Protein AF-A0AAW9IEV9-F1 (afdb_monomer_lite)

Foldseek 3Di:
DVPDDPVVLLLLQLLQVLLVVLLVVDDLQVSCVVSPHPDSVVNQVSNCVQAVDGSNVSNDPPRGGDHRDDDDDDDDPDPDDDDDDDDDDDDDDDDDDDDDDDDPDPVVCVVVVVVVVVVVVVVD

Sequence (124 aa):
IAGRPLAEYIRNRRLTKAAIDLQSGDKVIDVAMRYGYESPTAFNRAFQKLHNVTPSSAQKEGTFLKSYSPISFKITIKGVEEMNYSIVKKDEFRVVGVKVLIKKNIKENFEYVPKFWAETEKRG

Secondary structure (DSSP, 8-state):
-TTS-HHHHHHHHHHHHHHHHHHTT--HHHHHHHTT-SSHHHHHHHHHHHHSS-HHHHTSTT------PPP--------------------------------S-HHHHHHHHHHHHHHHHTT-

Radius of gyration: 32.54 Å; chains: 1; bounding box: 62×26×82 Å

Structure (mmCIF, N/CA/C/O backbone):
data_AF-A0AAW9IEV9-F1
#
_entry.id   AF-A0AAW9IEV9-F1
#
loop_
_atom_site.group_PDB
_atom_site.id
_atom_site.type_symbol
_atom_site.label_atom_id
_atom_site.label_alt_id
_atom_site.label_comp_id
_atom_site.label_asym_id
_atom_site.label_entity_id
_atom_site.label_seq_id
_atom_site.pdbx_PDB_ins_code
_atom_site.Cartn_x
_atom_site.Cartn_y
_atom_site.Cartn_z
_atom_site.occupancy
_atom_site.B_iso_or_equiv
_atom_site.auth_seq_id
_atom_site.auth_comp_id
_atom_site.auth_asym_id
_atom_site.auth_atom_id
_atom_site.pdbx_PDB_model_num
ATOM 1 N N . ILE A 1 1 ? 6.843 7.695 -1.455 1.00 59.41 1 ILE A N 1
ATOM 2 C CA . ILE A 1 1 ? 5.942 7.274 -2.552 1.00 59.41 1 ILE A CA 1
ATOM 3 C C . ILE A 1 1 ? 4.871 8.341 -2.695 1.00 59.41 1 ILE A C 1
ATOM 5 O O . ILE A 1 1 ? 4.127 8.533 -1.742 1.00 59.41 1 ILE A O 1
ATOM 9 N N . ALA A 1 2 ? 4.869 9.096 -3.800 1.00 66.38 2 ALA A N 1
ATOM 10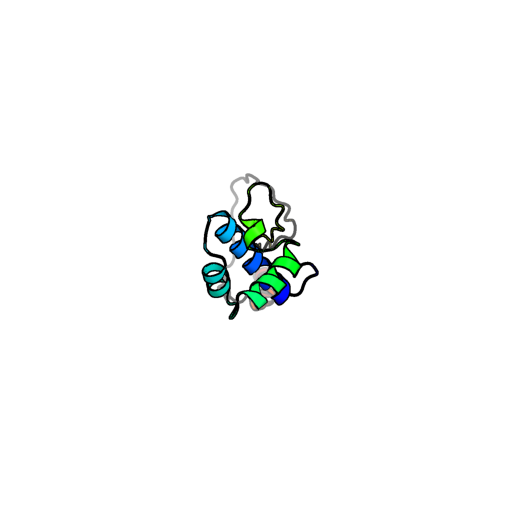 C CA . ALA A 1 2 ? 3.900 10.176 -4.049 1.00 66.38 2 ALA A CA 1
ATOM 11 C C . ALA A 1 2 ? 3.691 11.126 -2.841 1.00 66.38 2 ALA A C 1
ATOM 13 O O . ALA A 1 2 ? 2.571 11.344 -2.392 1.00 66.38 2 ALA A O 1
ATOM 14 N N . GLY A 1 3 ? 4.785 11.622 -2.247 1.00 80.31 3 GLY A N 1
ATOM 15 C CA . GLY A 1 3 ? 4.727 12.562 -1.117 1.00 80.31 3 GLY A CA 1
ATOM 16 C C . GLY A 1 3 ? 4.526 11.960 0.282 1.00 80.31 3 GLY A C 1
ATOM 17 O O . GLY A 1 3 ? 4.506 12.717 1.244 1.00 80.31 3 GLY A O 1
ATOM 18 N N . ARG A 1 4 ? 4.423 10.629 0.446 1.00 84.25 4 ARG A N 1
ATOM 19 C CA . ARG A 1 4 ? 4.364 9.979 1.777 1.00 84.25 4 ARG A CA 1
ATOM 20 C C . ARG A 1 4 ? 5.411 8.882 1.984 1.00 84.25 4 ARG A C 1
ATOM 22 O O . ARG A 1 4 ? 5.774 8.198 1.016 1.00 84.25 4 ARG A O 1
ATOM 29 N N . PRO A 1 5 ? 5.884 8.653 3.222 1.00 93.00 5 PRO A N 1
ATOM 30 C CA . PRO A 1 5 ? 6.732 7.509 3.545 1.00 93.00 5 PRO A CA 1
ATOM 31 C C . PRO A 1 5 ? 6.038 6.171 3.248 1.00 93.00 5 PRO A C 1
ATOM 33 O O . PRO A 1 5 ? 4.843 6.008 3.498 1.00 93.00 5 PRO A O 1
ATOM 36 N N . LEU A 1 6 ? 6.794 5.180 2.764 1.00 90.75 6 LEU A N 1
ATOM 37 C CA . LEU A 1 6 ? 6.267 3.837 2.474 1.00 90.75 6 LEU A CA 1
ATOM 38 C C . LEU A 1 6 ? 5.631 3.191 3.716 1.00 90.75 6 LEU A C 1
ATOM 40 O O . LEU A 1 6 ? 4.549 2.617 3.627 1.00 90.75 6 LEU A O 1
ATOM 44 N N . ALA A 1 7 ? 6.266 3.328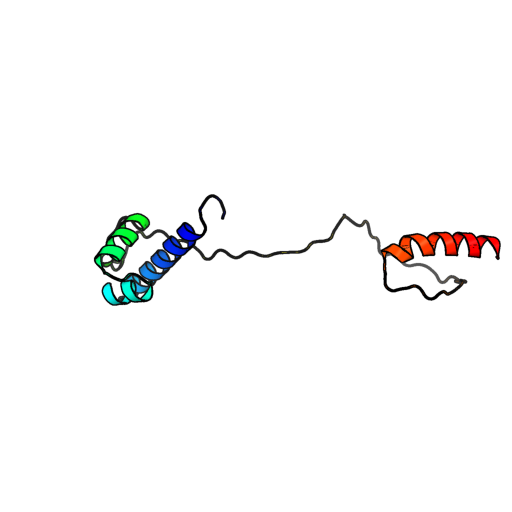 4.880 1.00 93.38 7 ALA A N 1
ATOM 45 C CA . ALA A 1 7 ? 5.744 2.784 6.132 1.00 93.38 7 ALA A CA 1
ATOM 46 C C . ALA A 1 7 ? 4.370 3.376 6.497 1.00 93.38 7 ALA A C 1
ATOM 48 O O . ALA A 1 7 ? 3.479 2.658 6.953 1.00 93.38 7 ALA A O 1
ATOM 49 N N . GLU A 1 8 ? 4.171 4.674 6.246 1.00 93.81 8 GLU A N 1
ATOM 50 C CA . GLU A 1 8 ? 2.880 5.326 6.460 1.00 93.81 8 GLU A CA 1
ATOM 51 C C . GLU A 1 8 ? 1.816 4.761 5.514 1.00 93.81 8 GLU A C 1
ATOM 53 O O . GLU A 1 8 ? 0.720 4.421 5.960 1.00 93.81 8 GLU A O 1
ATOM 58 N N . TYR A 1 9 ? 2.155 4.592 4.231 1.00 94.00 9 TYR A N 1
ATOM 59 C CA . TYR A 1 9 ? 1.260 3.978 3.253 1.00 94.00 9 TYR A CA 1
ATOM 60 C C . TYR A 1 9 ? 0.841 2.563 3.671 1.00 94.00 9 TYR A C 1
ATOM 62 O O . TYR A 1 9 ? -0.350 2.259 3.687 1.00 94.00 9 TYR A O 1
ATOM 70 N N . ILE A 1 10 ? 1.797 1.713 4.064 1.00 94.38 10 ILE A N 1
ATOM 71 C CA . ILE A 1 10 ? 1.516 0.336 4.494 1.00 94.38 10 ILE A CA 1
ATOM 72 C C . ILE A 1 10 ? 0.568 0.333 5.697 1.00 94.38 10 ILE A C 1
ATOM 74 O O . ILE A 1 10 ? -0.423 -0.401 5.694 1.00 94.38 10 ILE A O 1
ATOM 78 N N . ARG A 1 11 ? 0.831 1.170 6.708 1.00 95.38 11 ARG A N 1
ATOM 79 C CA . ARG A 1 11 ? -0.025 1.273 7.897 1.00 95.38 11 ARG A CA 1
ATOM 80 C C . ARG A 1 11 ? -1.438 1.725 7.533 1.00 95.38 11 ARG A C 1
ATOM 82 O O . ARG A 1 11 ? -2.405 1.083 7.937 1.00 95.38 11 ARG A O 1
ATOM 89 N N . ASN A 1 12 ? -1.565 2.788 6.741 1.00 95.88 12 ASN A N 1
ATOM 90 C CA . ASN A 1 12 ? -2.871 3.311 6.339 1.00 95.88 12 ASN A CA 1
ATOM 91 C C . ASN A 1 12 ? -3.641 2.296 5.481 1.00 95.88 12 ASN A C 1
ATOM 93 O O . ASN A 1 12 ? -4.858 2.160 5.605 1.00 95.88 12 ASN A O 1
ATOM 97 N N . ARG A 1 13 ? -2.926 1.522 4.657 1.00 95.88 13 ARG A N 1
ATOM 98 C CA . ARG A 1 13 ? -3.516 0.451 3.861 1.00 95.88 13 ARG A CA 1
ATOM 99 C C . ARG A 1 13 ? -4.036 -0.701 4.715 1.00 95.88 13 ARG A C 1
ATOM 101 O O . ARG A 1 13 ? -5.121 -1.203 4.437 1.00 95.88 13 ARG A O 1
ATOM 108 N N . ARG A 1 14 ? -3.287 -1.120 5.740 1.00 97.25 14 ARG A N 1
ATOM 109 C CA . ARG A 1 14 ? -3.745 -2.143 6.696 1.00 97.25 14 ARG A CA 1
ATOM 110 C C . ARG A 1 14 ? -5.024 -1.698 7.399 1.00 97.25 14 ARG A C 1
ATOM 112 O O . ARG A 1 14 ? -5.985 -2.451 7.416 1.00 97.25 14 ARG A O 1
ATOM 119 N N . LEU A 1 15 ? -5.067 -0.456 7.877 1.00 97.88 15 LEU A N 1
ATOM 120 C CA . LEU A 1 15 ? -6.257 0.109 8.521 1.00 97.88 15 LEU A CA 1
ATOM 121 C C . LEU A 1 15 ? -7.452 0.241 7.559 1.00 97.88 15 LEU A C 1
ATOM 123 O O . LEU A 1 15 ? -8.576 -0.035 7.957 1.00 97.88 15 LEU A O 1
ATOM 127 N N . THR A 1 16 ? -7.211 0.547 6.277 1.00 97.56 16 THR A N 1
ATOM 128 C CA . THR A 1 16 ? -8.267 0.526 5.245 1.00 97.56 16 THR A CA 1
ATOM 129 C C . THR A 1 16 ? -8.866 -0.872 5.083 1.00 97.56 16 THR A C 1
ATOM 131 O O . THR A 1 16 ? -10.077 -1.010 4.981 1.00 97.56 16 THR A O 1
ATOM 134 N N . LYS A 1 17 ? -8.037 -1.923 5.067 1.00 97.81 17 LYS A N 1
ATOM 135 C CA . LYS A 1 17 ? -8.543 -3.300 4.999 1.00 97.81 17 LYS A CA 1
ATOM 136 C C . LYS A 1 17 ? -9.277 -3.702 6.283 1.00 97.81 17 LYS A C 1
ATOM 138 O O . LYS A 1 17 ? -10.352 -4.276 6.207 1.00 97.81 17 LYS A O 1
ATOM 143 N N . ALA A 1 18 ? -8.750 -3.312 7.444 1.00 97.94 18 ALA A N 1
ATOM 144 C CA . ALA A 1 18 ? -9.411 -3.522 8.729 1.00 97.94 18 ALA A CA 1
ATOM 145 C C . ALA A 1 18 ? -10.811 -2.895 8.777 1.00 97.94 18 ALA A C 1
ATOM 147 O O . ALA A 1 18 ? -11.738 -3.505 9.291 1.00 97.94 18 ALA A O 1
ATOM 148 N N . ALA A 1 19 ? -10.979 -1.698 8.211 1.00 97.62 19 ALA A N 1
ATOM 149 C CA . ALA A 1 19 ? -12.275 -1.042 8.092 1.00 97.62 19 ALA A CA 1
ATOM 150 C C . ALA A 1 19 ? -13.290 -1.863 7.272 1.00 97.62 19 ALA A C 1
ATOM 152 O O . ALA A 1 19 ? -14.450 -1.941 7.662 1.00 97.62 19 ALA A O 1
ATOM 153 N N . ILE A 1 20 ? -12.853 -2.502 6.182 1.00 96.75 20 ILE A N 1
ATOM 154 C CA . ILE A 1 20 ? -13.706 -3.362 5.344 1.00 96.75 20 ILE A CA 1
ATOM 155 C C . ILE A 1 20 ? -14.143 -4.612 6.118 1.00 96.75 20 ILE A C 1
ATOM 157 O O . ILE A 1 20 ? -15.321 -4.966 6.112 1.00 96.75 20 ILE A O 1
ATOM 161 N N . ASP A 1 21 ? -13.214 -5.248 6.832 1.00 97.69 21 ASP A N 1
ATOM 162 C CA . ASP A 1 21 ? -13.522 -6.428 7.646 1.00 97.69 21 ASP A CA 1
ATOM 163 C C . ASP A 1 21 ? -14.496 -6.072 8.785 1.00 97.69 21 ASP A C 1
ATOM 165 O O . ASP A 1 21 ? -15.450 -6.800 9.046 1.00 97.69 21 ASP A O 1
ATOM 169 N N . LEU A 1 22 ? -14.328 -4.900 9.412 1.00 97.31 22 LEU A N 1
ATOM 170 C CA . LEU A 1 22 ? -15.268 -4.389 10.417 1.00 97.31 22 LEU A CA 1
ATOM 171 C C . LEU A 1 22 ? -16.662 -4.145 9.830 1.00 97.31 22 LEU A C 1
ATOM 173 O O . LEU A 1 22 ? -17.650 -4.531 10.448 1.00 97.31 22 LEU A O 1
ATOM 177 N N . GLN A 1 23 ? -16.754 -3.547 8.639 1.00 96.00 23 GLN A N 1
ATOM 178 C CA . GLN A 1 23 ? -18.031 -3.370 7.937 1.00 96.00 23 GLN A CA 1
ATOM 179 C C . GLN A 1 23 ? -18.685 -4.699 7.545 1.00 96.00 23 GLN A C 1
ATOM 181 O O . GLN A 1 23 ? -19.903 -4.760 7.413 1.00 96.00 23 GLN A O 1
ATOM 186 N N . SER A 1 24 ? -17.897 -5.767 7.415 1.00 95.25 24 SER A N 1
ATOM 187 C CA . SER A 1 24 ? -18.394 -7.125 7.170 1.00 95.25 24 SER A CA 1
ATOM 188 C C . SER A 1 24 ? -18.920 -7.812 8.441 1.00 95.25 24 SER A C 1
ATOM 190 O O . SER A 1 24 ? -19.428 -8.927 8.364 1.00 95.25 24 SER A O 1
ATOM 192 N N . GLY A 1 25 ? -18.832 -7.152 9.603 1.00 94.81 25 GLY A N 1
ATOM 193 C CA . GLY A 1 25 ? -19.340 -7.649 10.884 1.00 94.81 25 GLY A CA 1
ATOM 194 C C . GLY A 1 25 ? -18.301 -8.355 11.760 1.00 94.81 25 GLY A C 1
ATOM 195 O O . GLY A 1 25 ? -18.659 -8.867 12.823 1.00 94.81 25 GLY A O 1
ATOM 196 N N . ASP A 1 26 ? -17.023 -8.366 11.371 1.00 96.88 26 ASP A N 1
ATOM 197 C CA . ASP A 1 26 ? -15.976 -9.031 12.151 1.00 96.88 26 ASP A CA 1
ATOM 198 C C . ASP A 1 26 ? -15.771 -8.358 13.519 1.00 96.88 26 ASP A C 1
ATOM 200 O O . ASP A 1 26 ? -15.859 -7.134 13.672 1.00 96.88 26 ASP A O 1
ATOM 204 N N . LYS A 1 27 ? -15.437 -9.157 14.541 1.00 96.44 27 LYS A N 1
ATOM 205 C CA . LYS A 1 27 ? -15.164 -8.643 15.889 1.00 96.44 27 LYS A CA 1
ATOM 206 C C . LYS A 1 27 ? -13.901 -7.783 15.892 1.00 96.44 27 LYS A C 1
ATOM 208 O O . LYS A 1 27 ? -12.855 -8.175 15.378 1.00 96.44 27 LYS A O 1
ATOM 213 N N . VAL A 1 28 ? -13.966 -6.643 16.583 1.00 96.12 28 VAL A N 1
ATOM 214 C CA . VAL A 1 28 ? -12.867 -5.661 16.662 1.00 96.12 28 VAL A CA 1
ATOM 215 C C . VAL A 1 28 ? -11.542 -6.280 17.118 1.00 96.12 28 VAL A C 1
ATOM 217 O O . VAL A 1 28 ? -10.492 -5.922 16.588 1.00 96.12 28 VAL A O 1
ATOM 220 N N . ILE A 1 29 ? -11.578 -7.200 18.086 1.00 96.06 29 ILE A N 1
ATOM 221 C CA . ILE A 1 29 ? -10.370 -7.854 18.605 1.00 96.06 29 ILE A CA 1
ATOM 222 C C . ILE A 1 29 ? -9.710 -8.763 17.562 1.00 96.06 29 ILE A C 1
ATOM 224 O O . ILE A 1 29 ? -8.494 -8.706 17.389 1.00 96.06 29 ILE A O 1
ATOM 228 N N . ASP A 1 30 ? -10.508 -9.515 16.806 1.00 96.19 30 ASP A N 1
ATOM 229 C CA . ASP A 1 30 ? -10.014 -10.435 15.780 1.00 96.19 30 ASP A CA 1
ATOM 230 C C . ASP A 1 30 ? -9.403 -9.652 14.614 1.00 96.19 30 ASP A C 1
ATOM 232 O O . ASP A 1 30 ? -8.315 -9.976 14.132 1.00 96.19 30 ASP A O 1
ATOM 236 N N . VAL A 1 31 ? -10.056 -8.555 14.213 1.00 97.81 31 VAL A N 1
ATOM 237 C CA . VAL A 1 31 ? -9.531 -7.629 13.202 1.00 97.81 31 VAL A CA 1
ATOM 238 C C . VAL A 1 31 ? -8.216 -7.001 13.672 1.00 97.81 31 VAL A C 1
ATOM 240 O O . VAL A 1 31 ? -7.242 -6.988 12.920 1.00 97.81 31 VAL A O 1
ATOM 243 N N . ALA A 1 32 ? -8.137 -6.511 14.913 1.00 97.12 32 ALA A N 1
ATOM 244 C CA . ALA A 1 32 ? -6.911 -5.912 15.446 1.00 97.12 32 ALA A CA 1
ATOM 245 C C . ALA A 1 32 ? -5.715 -6.876 15.338 1.00 97.12 32 ALA A C 1
ATOM 247 O O . ALA A 1 32 ? -4.671 -6.508 14.789 1.00 97.12 32 ALA A O 1
ATOM 248 N N . MET A 1 33 ? -5.905 -8.124 15.772 1.00 96.31 33 MET A N 1
ATOM 249 C CA . MET A 1 33 ? -4.881 -9.167 15.709 1.00 96.31 33 MET A CA 1
ATOM 250 C C . MET A 1 33 ? -4.498 -9.502 14.262 1.00 96.31 33 MET A C 1
ATOM 252 O O . MET A 1 33 ? -3.313 -9.536 13.930 1.00 96.31 33 MET A O 1
ATOM 256 N N . ARG A 1 34 ? -5.485 -9.657 13.365 1.00 97.31 34 ARG A N 1
ATOM 257 C CA . ARG A 1 34 ? -5.271 -9.949 11.933 1.00 97.31 34 ARG A CA 1
ATOM 258 C C . ARG A 1 34 ? -4.392 -8.904 11.243 1.00 97.31 34 ARG A C 1
ATOM 260 O O . ARG A 1 34 ? -3.585 -9.244 10.378 1.00 97.31 34 ARG A O 1
ATOM 267 N N . TYR A 1 35 ? -4.523 -7.636 11.630 1.00 96.81 35 TYR A N 1
ATOM 268 C CA . TYR A 1 35 ? -3.749 -6.530 11.057 1.00 96.81 35 TYR A CA 1
ATOM 269 C C . TYR A 1 35 ? -2.485 -6.164 11.851 1.00 96.81 35 TYR A C 1
ATOM 271 O O . TYR A 1 35 ? -1.841 -5.156 11.539 1.00 96.81 35 TYR A O 1
ATOM 279 N N . GLY A 1 36 ? -2.080 -7.018 12.799 1.00 95.56 36 GLY A N 1
ATOM 280 C CA . GLY A 1 36 ? -0.789 -6.951 13.484 1.00 95.56 36 GLY A CA 1
ATOM 281 C C . GLY A 1 36 ? -0.745 -5.981 14.662 1.00 95.56 36 GLY A C 1
ATOM 282 O O . GLY A 1 36 ? 0.307 -5.404 14.926 1.00 95.56 36 GLY A O 1
ATOM 283 N N . TYR A 1 37 ? -1.874 -5.761 15.338 1.00 96.62 37 TYR A N 1
ATOM 284 C CA . TYR A 1 37 ? -1.931 -4.984 16.573 1.00 96.62 37 TYR A CA 1
ATOM 285 C C . TYR A 1 37 ? -2.049 -5.918 17.777 1.00 96.62 37 TYR A C 1
ATOM 287 O O . TYR A 1 37 ? -3.003 -6.678 17.878 1.00 96.62 37 TYR A O 1
ATOM 295 N N . GLU A 1 38 ? -1.111 -5.802 18.716 1.00 90.62 38 GLU A N 1
ATOM 296 C CA . GLU A 1 38 ? -1.039 -6.644 19.922 1.00 90.62 38 GLU A CA 1
ATOM 297 C C . GLU A 1 38 ? -2.127 -6.330 20.959 1.00 90.62 38 GLU A C 1
ATOM 299 O O . GLU A 1 38 ? -2.381 -7.123 21.860 1.00 90.62 38 GLU A O 1
ATOM 304 N N . SER A 1 39 ? -2.775 -5.163 20.860 1.00 93.25 39 SER A N 1
ATOM 305 C CA . SER A 1 39 ? -3.878 -4.799 21.749 1.00 93.25 39 SER A CA 1
ATOM 306 C C . SER A 1 39 ? -4.989 -4.031 21.028 1.00 93.25 39 SER A C 1
ATOM 308 O O . SER A 1 39 ? -4.706 -3.187 20.163 1.00 93.25 39 SER A O 1
ATOM 310 N N . PRO A 1 40 ? -6.260 -4.220 21.440 1.00 92.25 40 PRO A N 1
ATOM 311 C CA . PRO A 1 40 ? -7.379 -3.423 20.943 1.00 92.25 40 PRO A CA 1
ATOM 312 C C . PRO A 1 40 ? -7.193 -1.919 21.161 1.00 92.25 40 PRO A C 1
ATOM 314 O O . PRO A 1 40 ? -7.624 -1.115 20.339 1.00 92.25 40 PRO A O 1
ATOM 317 N N . THR A 1 41 ? -6.514 -1.518 22.237 1.00 95.50 41 THR A N 1
ATOM 318 C CA . THR A 1 41 ? -6.232 -0.111 22.548 1.00 95.50 41 THR A CA 1
ATOM 319 C C . THR A 1 41 ? -5.278 0.517 21.532 1.00 95.50 41 THR A C 1
ATOM 321 O O . THR A 1 41 ? -5.541 1.616 21.038 1.00 95.50 41 THR A O 1
ATOM 324 N N . ALA A 1 42 ? -4.191 -0.178 21.175 1.00 96.62 42 ALA A N 1
ATOM 325 C CA . ALA A 1 42 ? -3.255 0.286 20.151 1.00 96.62 42 ALA A CA 1
ATOM 326 C C . ALA A 1 42 ? -3.931 0.379 18.776 1.00 96.62 42 ALA A C 1
ATOM 328 O O . ALA A 1 42 ? -3.770 1.383 18.073 1.00 96.62 42 ALA A O 1
ATOM 329 N N . PHE A 1 43 ? -4.737 -0.629 18.429 1.00 97.94 43 PHE A N 1
ATOM 330 C CA . PHE A 1 43 ? -5.535 -0.622 17.209 1.00 97.94 43 PHE A CA 1
ATOM 331 C C . PHE A 1 43 ? -6.513 0.553 17.185 1.00 97.94 43 PHE A C 1
ATOM 333 O O . PHE A 1 43 ? -6.514 1.318 16.227 1.00 97.94 43 PHE A O 1
ATOM 340 N N . ASN A 1 44 ? -7.276 0.764 18.260 1.00 97.88 44 ASN A N 1
ATOM 341 C CA . ASN A 1 44 ? -8.258 1.842 18.359 1.00 97.88 44 ASN A CA 1
ATOM 342 C C . ASN A 1 44 ? -7.608 3.223 18.163 1.00 97.88 44 ASN A C 1
ATOM 344 O O . ASN A 1 44 ? -8.086 4.022 17.360 1.00 97.88 44 ASN A O 1
ATOM 348 N N . ARG A 1 45 ? -6.459 3.485 18.807 1.00 97.81 45 ARG A N 1
ATOM 349 C CA . ARG A 1 45 ? -5.713 4.745 18.624 1.00 97.81 45 ARG A CA 1
ATOM 350 C C . ARG A 1 45 ? -5.266 4.947 17.175 1.00 97.81 45 ARG A C 1
ATOM 352 O O . ARG A 1 45 ? -5.397 6.046 16.638 1.00 97.81 45 ARG A O 1
ATOM 359 N N . ALA A 1 46 ? -4.737 3.906 16.535 1.00 97.56 46 ALA A N 1
ATOM 360 C CA . ALA A 1 46 ? -4.293 3.982 15.146 1.00 97.56 46 ALA A CA 1
ATOM 361 C C . ALA A 1 46 ? -5.469 4.146 14.168 1.00 97.56 46 ALA A C 1
ATOM 363 O O . ALA A 1 46 ? -5.388 4.949 13.237 1.00 97.56 46 ALA A O 1
ATOM 364 N N . PHE A 1 47 ? -6.563 3.424 14.408 1.00 98.19 47 PHE A N 1
ATOM 365 C CA . PHE A 1 47 ? -7.773 3.449 13.598 1.00 98.19 47 PHE A CA 1
ATOM 366 C C . PHE A 1 47 ? -8.455 4.816 13.667 1.00 98.19 47 PHE A C 1
ATOM 368 O O . PHE A 1 47 ? -8.712 5.410 12.622 1.00 98.19 47 PHE A O 1
ATOM 375 N N . GLN A 1 48 ? -8.639 5.374 14.869 1.00 97.62 48 GLN A N 1
ATOM 376 C CA . GLN A 1 48 ? -9.171 6.727 15.050 1.00 97.62 48 GLN A CA 1
ATOM 377 C C . GLN A 1 48 ? -8.283 7.782 14.393 1.00 97.62 48 GLN A C 1
ATOM 379 O O . GLN A 1 48 ? -8.793 8.671 13.720 1.00 97.62 48 GLN A O 1
ATOM 384 N N . LYS A 1 49 ? -6.952 7.666 14.508 1.00 97.25 49 LYS A N 1
ATOM 385 C CA . LYS A 1 49 ? -6.026 8.597 13.845 1.00 97.25 49 LYS A CA 1
ATOM 386 C C . LYS A 1 49 ? -6.213 8.622 12.324 1.00 97.25 49 LYS A C 1
ATOM 388 O O . LYS A 1 49 ? -6.003 9.660 11.698 1.00 97.25 49 LYS A O 1
ATOM 393 N N . LEU A 1 50 ? -6.577 7.490 11.718 1.00 97.06 50 LEU A N 1
ATOM 394 C CA . LEU A 1 50 ? -6.815 7.419 10.281 1.00 97.06 50 LEU A CA 1
ATOM 395 C C . LEU A 1 50 ? -8.245 7.809 9.909 1.00 97.06 50 LEU A C 1
ATOM 397 O O . LEU A 1 50 ? -8.429 8.704 9.090 1.00 97.06 50 LEU A O 1
ATOM 401 N N . HIS A 1 51 ? -9.240 7.138 10.479 1.00 97.38 51 HIS A N 1
ATOM 402 C CA . HIS A 1 51 ? -10.639 7.214 10.061 1.00 97.38 51 HIS A CA 1
ATOM 403 C C . HIS A 1 51 ? -11.454 8.265 10.818 1.00 97.38 51 HIS A C 1
ATOM 405 O O . HIS A 1 51 ? -12.580 8.535 10.424 1.00 97.38 51 HIS A O 1
ATOM 411 N N . ASN A 1 52 ? -10.898 8.880 11.866 1.00 97.50 52 ASN A N 1
ATOM 412 C CA . ASN A 1 52 ? -11.575 9.829 12.760 1.00 97.50 52 ASN A CA 1
ATOM 413 C C . ASN A 1 52 ? -12.795 9.244 13.505 1.00 97.50 52 ASN A C 1
ATOM 415 O O . ASN A 1 52 ? -13.585 9.989 14.075 1.00 97.50 52 ASN A O 1
ATOM 419 N N . VAL A 1 53 ? -12.943 7.918 13.525 1.00 97.50 53 VAL A N 1
ATOM 420 C CA . VAL A 1 53 ? -14.018 7.188 14.213 1.00 97.50 53 VAL A CA 1
ATOM 421 C C . VAL A 1 53 ? -13.447 5.962 14.917 1.00 97.50 53 VAL A C 1
ATOM 423 O O . VAL A 1 53 ? -12.337 5.523 14.611 1.00 97.50 53 VAL A O 1
ATOM 426 N N . THR A 1 54 ? -14.190 5.398 15.867 1.00 97.69 54 THR A N 1
ATOM 427 C CA . THR A 1 54 ? -13.795 4.151 16.535 1.00 97.69 54 THR A CA 1
ATOM 428 C C . THR A 1 54 ? -14.039 2.937 15.625 1.00 97.69 54 THR A C 1
ATOM 430 O O . THR A 1 54 ? -14.902 2.999 14.744 1.00 97.69 54 THR A O 1
ATOM 433 N N . PRO A 1 55 ? -13.344 1.806 15.852 1.00 97.50 55 PRO A N 1
ATOM 434 C CA . PRO A 1 55 ? -13.620 0.556 15.144 1.00 97.50 55 PRO A CA 1
ATOM 435 C C . PRO A 1 55 ? -15.083 0.105 15.234 1.00 97.50 55 PRO A C 1
ATOM 437 O O . PRO A 1 55 ? -15.660 -0.288 14.230 1.00 97.50 55 PRO A O 1
ATOM 440 N N . SER A 1 56 ? -15.708 0.214 16.411 1.00 96.19 56 SER A N 1
ATOM 441 C CA . SER A 1 56 ? -17.120 -0.147 16.596 1.00 96.19 56 SER A CA 1
ATOM 442 C C . SER A 1 56 ? -18.060 0.778 15.820 1.00 96.19 56 SER A C 1
ATOM 444 O O . SER A 1 56 ? -19.055 0.323 15.269 1.00 96.19 56 SER A O 1
ATOM 446 N N . SER A 1 57 ? -17.749 2.078 15.737 1.00 96.50 57 SER A N 1
ATOM 447 C CA . SER A 1 57 ? -18.527 3.003 14.908 1.00 96.50 57 SER A CA 1
ATOM 448 C C . SER A 1 57 ? -18.390 2.683 13.422 1.00 96.50 57 SER A C 1
ATOM 450 O O . SER A 1 57 ? -19.375 2.795 12.709 1.00 96.50 57 SER A O 1
ATOM 452 N N . ALA A 1 58 ? -17.219 2.228 12.962 1.00 96.75 58 ALA A N 1
ATOM 453 C CA . ALA A 1 58 ? -16.997 1.852 11.563 1.00 96.75 58 ALA A CA 1
ATOM 454 C C . ALA A 1 58 ? -17.903 0.711 11.068 1.00 96.75 58 ALA A C 1
ATOM 456 O O . ALA A 1 58 ? -18.120 0.606 9.866 1.00 96.75 58 ALA A O 1
ATOM 457 N N . GLN A 1 59 ? -18.450 -0.105 11.976 1.00 96.19 59 GLN A N 1
ATOM 458 C CA . GLN A 1 59 ? -19.407 -1.168 11.649 1.00 96.19 59 GLN A CA 1
ATOM 459 C C . GLN A 1 59 ? -20.807 -0.629 11.316 1.00 96.19 59 GLN A C 1
ATOM 461 O O . GLN A 1 59 ? -21.620 -1.346 10.742 1.00 96.19 59 GLN A O 1
ATOM 466 N N . LYS A 1 60 ? -21.117 0.619 11.691 1.00 95.62 60 LYS A N 1
ATOM 467 C CA . LYS A 1 60 ? -22.424 1.225 11.428 1.00 95.62 60 LYS A CA 1
ATOM 468 C C . LYS A 1 60 ? -22.525 1.661 9.973 1.00 95.62 60 LYS A C 1
ATOM 470 O O . LYS A 1 60 ? -21.608 2.294 9.437 1.00 95.62 60 LYS A O 1
ATOM 475 N N . GLU A 1 61 ? -23.677 1.389 9.374 1.00 91.94 61 GLU A N 1
ATOM 476 C CA . GLU A 1 61 ? -24.018 1.871 8.041 1.00 91.94 61 GLU A CA 1
ATOM 477 C C . GLU A 1 61 ? -23.935 3.407 7.972 1.00 91.94 61 GLU A C 1
ATOM 479 O O . GLU A 1 61 ? -24.216 4.107 8.946 1.00 91.94 61 GLU A O 1
ATOM 484 N N . GLY A 1 62 ? -23.479 3.937 6.834 1.00 92.06 62 GLY A N 1
ATOM 485 C CA . GLY A 1 62 ? -23.312 5.380 6.630 1.00 92.06 62 GLY A CA 1
ATOM 486 C C . GLY A 1 62 ? -22.062 5.999 7.273 1.00 92.06 62 GLY A C 1
ATOM 487 O O . GLY A 1 62 ? -21.865 7.209 7.176 1.00 92.06 62 GLY A O 1
ATOM 488 N N . THR A 1 63 ? -21.185 5.209 7.903 1.00 94.62 63 THR A N 1
ATOM 489 C CA . THR A 1 63 ? -19.944 5.739 8.488 1.00 94.62 63 THR A CA 1
ATOM 490 C C . THR A 1 63 ? -18.921 6.106 7.412 1.00 94.62 63 THR A C 1
ATOM 492 O O . T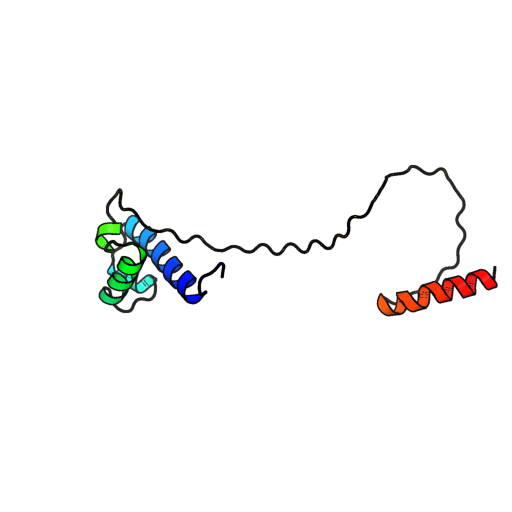HR A 1 63 ? -18.510 5.269 6.608 1.00 94.62 63 THR A O 1
ATOM 495 N N . PHE A 1 64 ? -18.441 7.351 7.435 1.00 94.44 64 PHE A N 1
ATOM 496 C CA . PHE A 1 64 ? -17.387 7.813 6.532 1.00 94.44 64 PHE A CA 1
ATOM 497 C C . PHE A 1 64 ? -16.016 7.265 6.943 1.00 94.44 64 PHE A C 1
ATOM 499 O O . PHE A 1 64 ? -15.520 7.538 8.036 1.00 94.44 64 PHE A O 1
ATOM 506 N N . LEU A 1 65 ? -15.370 6.526 6.039 1.00 96.38 65 LEU A N 1
ATOM 507 C CA . LEU A 1 65 ? -14.064 5.903 6.257 1.00 96.38 65 LEU A CA 1
ATOM 508 C C . LEU A 1 65 ? -13.089 6.332 5.155 1.00 96.38 65 LEU A C 1
ATOM 510 O O . LEU A 1 65 ? -13.438 6.399 3.979 1.00 96.38 65 LEU A O 1
ATOM 514 N N . LYS A 1 66 ? -11.835 6.621 5.525 1.00 95.44 66 LYS A N 1
ATOM 515 C CA . LYS A 1 66 ? -10.785 6.948 4.551 1.00 95.44 66 LYS A CA 1
ATOM 516 C C . LYS A 1 66 ? -10.297 5.684 3.844 1.00 95.44 66 LYS A C 1
ATOM 518 O O . LYS A 1 66 ? -9.958 4.709 4.507 1.00 95.44 66 LYS A O 1
ATOM 523 N N . SER A 1 67 ? -10.189 5.731 2.518 1.00 93.56 67 SER A N 1
ATOM 524 C CA . SER A 1 67 ? -9.687 4.618 1.708 1.00 93.56 67 SER A CA 1
ATOM 525 C C . SER A 1 67 ? -8.302 4.916 1.140 1.00 93.56 67 SER A C 1
ATOM 527 O O . SER A 1 67 ? -8.064 5.981 0.571 1.00 93.56 67 SER A O 1
ATOM 529 N N . TYR A 1 68 ? -7.383 3.962 1.294 1.00 93.12 68 TYR A N 1
ATOM 530 C CA . TYR A 1 68 ? -6.055 3.981 0.686 1.00 93.12 68 TYR A CA 1
ATOM 531 C C . TYR A 1 68 ? -5.930 2.815 -0.292 1.00 93.12 68 TYR A C 1
ATOM 533 O O . TYR A 1 68 ? -5.740 1.671 0.116 1.00 93.12 68 TYR A O 1
ATOM 541 N N . SER A 1 69 ? -6.025 3.095 -1.590 1.00 90.75 69 SER A N 1
ATOM 542 C CA . SER A 1 69 ? -5.996 2.069 -2.638 1.00 90.75 69 SER A CA 1
ATOM 543 C C . SER A 1 69 ? -4.629 1.380 -2.790 1.00 90.75 69 SER A C 1
ATOM 545 O O . SER A 1 69 ? -3.588 1.951 -2.438 1.00 90.75 69 SER A O 1
ATOM 547 N N . PRO A 1 70 ? -4.594 0.138 -3.318 1.00 90.38 70 PRO A N 1
ATOM 548 C CA . PRO A 1 70 ? -3.355 -0.488 -3.769 1.00 90.38 70 PRO A CA 1
ATOM 549 C C . PRO A 1 70 ? -2.621 0.374 -4.779 1.00 90.38 70 PRO A C 1
ATOM 551 O O . PRO A 1 70 ? -3.187 0.788 -5.782 1.00 90.38 70 PRO A O 1
ATOM 554 N N . ILE A 1 71 ? -1.344 0.616 -4.499 1.00 87.25 71 ILE A N 1
ATOM 555 C CA . ILE A 1 71 ? -0.442 1.233 -5.457 1.00 87.25 71 ILE A CA 1
ATOM 556 C C . ILE A 1 71 ? 0.004 0.140 -6.425 1.00 87.25 71 ILE A C 1
ATOM 558 O O . ILE A 1 71 ? 0.594 -0.857 -6.010 1.00 87.25 71 ILE A O 1
ATOM 562 N N . SER A 1 72 ? -0.278 0.341 -7.708 1.00 82.94 72 SER A N 1
ATOM 563 C CA . SER A 1 72 ? 0.215 -0.483 -8.810 1.00 82.94 72 SER A CA 1
ATOM 564 C C . SER A 1 72 ? 1.138 0.354 -9.689 1.00 82.94 72 SER A C 1
ATOM 566 O O . SER A 1 72 ? 0.744 1.432 -10.135 1.00 82.94 72 SER A O 1
ATOM 568 N N . PHE A 1 73 ? 2.338 -0.145 -9.975 1.00 77.56 73 PHE A N 1
ATOM 569 C CA . PHE A 1 73 ? 3.246 0.477 -10.937 1.00 77.56 73 PHE A CA 1
ATOM 570 C C . PHE A 1 73 ? 3.309 -0.375 -12.197 1.00 77.56 73 PHE A C 1
ATOM 572 O O . PHE A 1 73 ? 3.497 -1.588 -12.122 1.00 77.56 73 PHE A O 1
ATOM 579 N N . LYS A 1 74 ? 3.177 0.268 -13.358 1.00 80.69 74 LYS A N 1
ATOM 580 C CA . LYS A 1 74 ? 3.383 -0.365 -14.658 1.00 80.69 74 LYS A CA 1
ATOM 581 C C . LYS A 1 74 ? 4.650 0.211 -15.273 1.00 80.69 74 LYS A C 1
ATOM 583 O O . LYS A 1 74 ? 4.653 1.352 -15.726 1.00 80.69 74 LYS A O 1
ATOM 588 N N . ILE A 1 75 ? 5.725 -0.571 -15.288 1.00 74.38 75 ILE A N 1
ATOM 589 C CA . ILE A 1 75 ? 6.943 -0.203 -16.013 1.00 74.38 75 ILE A C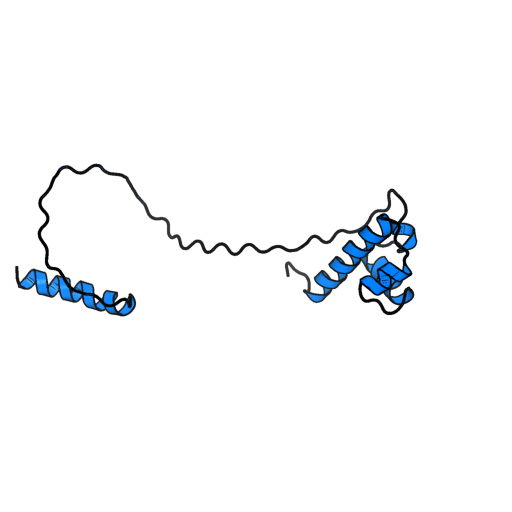A 1
ATOM 590 C C . ILE A 1 75 ? 6.702 -0.551 -17.480 1.00 74.38 75 ILE A C 1
ATOM 592 O O . ILE A 1 75 ? 6.540 -1.717 -17.826 1.00 74.38 75 ILE A O 1
ATOM 596 N N . THR A 1 76 ? 6.631 0.467 -18.334 1.00 72.12 76 THR A N 1
ATOM 597 C CA . THR A 1 76 ? 6.547 0.279 -19.786 1.00 72.12 76 THR A CA 1
ATOM 598 C C . THR A 1 76 ? 7.854 0.772 -20.384 1.00 72.12 76 THR A C 1
ATOM 600 O O . THR A 1 76 ? 8.098 1.975 -20.411 1.00 72.12 76 THR A O 1
ATOM 603 N N . ILE A 1 77 ? 8.709 -0.147 -20.834 1.00 67.31 77 ILE A N 1
ATOM 604 C CA . ILE A 1 77 ? 9.945 0.206 -21.537 1.00 67.31 77 ILE A CA 1
ATOM 605 C C . ILE A 1 77 ? 9.552 0.559 -22.973 1.00 67.31 77 ILE A C 1
ATOM 607 O O . ILE A 1 77 ? 9.379 -0.317 -23.815 1.00 67.31 77 ILE A O 1
ATOM 611 N N . LYS A 1 78 ? 9.343 1.850 -23.235 1.00 61.72 78 LYS A N 1
ATOM 612 C CA . LYS A 1 78 ? 9.177 2.380 -24.589 1.00 61.72 78 LYS A CA 1
ATOM 613 C C . LYS A 1 78 ? 10.543 2.861 -25.071 1.00 61.72 78 LYS A C 1
ATOM 615 O O . LYS A 1 78 ? 10.931 3.985 -24.781 1.00 61.72 78 LYS A O 1
ATOM 620 N N . GLY A 1 79 ? 11.293 2.004 -25.755 1.00 62.66 79 GLY A N 1
ATOM 621 C CA . GLY A 1 79 ? 12.445 2.459 -26.532 1.00 62.66 79 GLY A CA 1
ATOM 622 C C . GLY A 1 79 ? 11.940 3.015 -27.855 1.00 62.66 79 GLY A C 1
ATOM 623 O O . GLY A 1 79 ? 11.770 2.235 -28.780 1.00 62.66 79 GLY A O 1
ATOM 624 N N . VAL A 1 80 ? 11.622 4.308 -27.936 1.00 56.81 80 VAL A N 1
ATOM 625 C CA . VAL A 1 80 ? 11.236 4.942 -29.207 1.00 56.81 80 VAL A CA 1
ATOM 626 C C . VAL A 1 80 ? 11.709 6.393 -29.250 1.00 56.81 80 VAL A C 1
ATOM 628 O O . VAL A 1 80 ? 11.141 7.263 -28.597 1.00 56.81 80 VAL A O 1
ATOM 631 N N . GLU A 1 81 ? 12.745 6.646 -30.045 1.00 63.81 81 GLU A N 1
ATOM 632 C CA . GLU A 1 81 ? 12.743 7.850 -30.874 1.00 63.81 81 GLU A CA 1
ATOM 633 C C . GLU A 1 81 ? 11.733 7.638 -32.010 1.00 63.81 81 GLU A C 1
ATOM 635 O O . GLU A 1 81 ? 11.484 6.507 -32.441 1.00 63.81 81 GLU A O 1
ATOM 640 N N . GLU A 1 82 ? 11.104 8.720 -32.455 1.00 59.41 82 GLU A N 1
ATOM 641 C CA . GLU A 1 82 ? 10.122 8.706 -33.535 1.00 59.41 82 GLU A CA 1
ATOM 642 C C . GLU A 1 82 ? 10.802 8.285 -34.852 1.00 59.41 82 GLU A C 1
ATOM 644 O O . GLU A 1 82 ? 11.663 8.992 -35.372 1.00 59.41 82 GLU A O 1
ATOM 649 N N . MET A 1 83 ? 10.453 7.110 -35.389 1.00 70.69 83 MET A N 1
ATOM 650 C CA . MET A 1 83 ? 10.972 6.635 -36.675 1.00 70.69 83 MET A CA 1
ATOM 651 C C . MET A 1 83 ? 9.943 6.905 -37.767 1.00 70.69 83 MET A C 1
ATOM 653 O O . MET A 1 83 ? 8.909 6.240 -37.842 1.00 70.69 83 MET A O 1
ATOM 657 N N . ASN A 1 84 ? 10.246 7.863 -38.640 1.00 76.81 84 ASN A N 1
ATOM 658 C CA . ASN A 1 84 ? 9.474 8.080 -39.858 1.00 76.81 84 ASN A CA 1
ATOM 659 C C . ASN A 1 84 ? 9.558 6.820 -40.731 1.00 76.81 84 ASN A C 1
ATOM 661 O O . ASN A 1 84 ? 10.646 6.434 -41.159 1.00 76.81 84 ASN A O 1
ATOM 665 N N . TYR A 1 85 ? 8.422 6.175 -41.000 1.00 79.44 85 TYR A N 1
ATOM 666 C CA . TYR A 1 85 ? 8.351 5.017 -41.889 1.00 79.44 85 TYR A CA 1
ATOM 667 C C . TYR A 1 85 ? 7.285 5.224 -42.965 1.00 79.44 85 TYR A C 1
ATOM 669 O O . TYR A 1 85 ? 6.295 5.924 -42.766 1.00 79.44 85 TYR A O 1
ATOM 677 N N . SER A 1 86 ? 7.494 4.594 -44.119 1.00 78.56 86 SER A N 1
ATOM 678 C CA . SER A 1 86 ? 6.505 4.491 -45.191 1.00 78.56 86 SER A CA 1
ATOM 679 C C . SER A 1 86 ? 6.568 3.094 -45.803 1.00 78.56 86 SER A C 1
ATOM 681 O O . SER A 1 86 ? 7.627 2.464 -45.832 1.00 78.56 86 SER A O 1
ATOM 683 N N . ILE A 1 87 ? 5.424 2.590 -46.261 1.00 83.62 87 ILE A N 1
ATOM 684 C CA . ILE A 1 87 ? 5.348 1.316 -46.978 1.00 83.62 87 ILE A CA 1
ATOM 685 C C . ILE A 1 87 ? 5.399 1.632 -48.468 1.00 83.62 87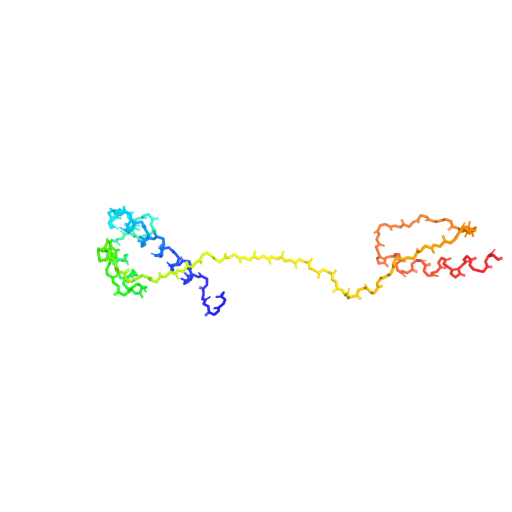 ILE A C 1
ATOM 687 O O . ILE A 1 87 ? 4.524 2.324 -48.984 1.00 83.62 87 ILE A O 1
ATOM 691 N N . VAL A 1 88 ? 6.419 1.121 -49.156 1.00 90.31 88 VAL A N 1
ATOM 692 C CA . VAL A 1 88 ? 6.613 1.328 -50.595 1.00 90.31 88 VAL A CA 1
ATOM 693 C C . VAL A 1 88 ? 6.679 -0.006 -51.325 1.00 90.31 88 VAL A C 1
ATOM 695 O O . VAL A 1 88 ? 7.373 -0.929 -50.899 1.00 90.31 88 VAL A O 1
ATOM 698 N N . LYS A 1 89 ? 5.968 -0.101 -52.451 1.00 89.06 89 LYS A N 1
ATOM 699 C CA . LYS A 1 89 ? 6.129 -1.199 -53.405 1.00 89.06 89 LYS A CA 1
ATOM 700 C C . LYS A 1 89 ? 7.274 -0.831 -54.350 1.00 89.06 89 LYS A C 1
ATOM 702 O O . LYS A 1 89 ? 7.239 0.241 -54.945 1.00 89.06 89 LYS A O 1
ATOM 707 N N . LYS A 1 90 ? 8.290 -1.690 -54.447 1.00 90.69 90 LYS A N 1
ATOM 708 C CA . LYS A 1 90 ? 9.399 -1.545 -55.400 1.00 90.69 90 LYS A CA 1
ATOM 709 C C . LYS A 1 90 ? 9.267 -2.592 -56.500 1.00 90.69 90 LYS A C 1
ATOM 711 O O . LYS A 1 90 ? 8.858 -3.716 -56.211 1.00 90.69 90 LYS A O 1
ATOM 716 N N . ASP A 1 91 ? 9.620 -2.210 -57.720 1.00 93.31 91 ASP A N 1
ATOM 717 C CA . ASP A 1 91 ? 9.736 -3.132 -58.849 1.00 93.31 91 ASP A CA 1
ATOM 718 C C . ASP A 1 91 ? 10.926 -4.083 -58.661 1.00 93.31 91 ASP A C 1
ATOM 720 O O . ASP A 1 91 ? 11.771 -3.877 -57.786 1.00 93.31 91 ASP A O 1
ATOM 724 N N . GLU A 1 92 ? 10.991 -5.141 -59.466 1.00 92.75 92 GLU A N 1
ATOM 725 C CA . GLU A 1 92 ? 12.082 -6.114 -59.410 1.00 92.75 92 GLU A CA 1
ATOM 726 C C . GLU A 1 92 ? 13.422 -5.470 -59.800 1.00 92.75 92 GLU A C 1
ATOM 728 O O . GLU A 1 92 ? 13.528 -4.754 -60.796 1.00 92.75 92 GLU A O 1
ATOM 733 N N . PHE A 1 93 ? 14.474 -5.736 -59.021 1.00 92.50 93 PHE A N 1
ATOM 734 C CA . PHE A 1 93 ? 15.830 -5.268 -59.306 1.00 92.50 93 PHE A CA 1
ATOM 735 C C . PHE A 1 93 ? 16.872 -6.309 -58.895 1.00 92.50 93 PHE A C 1
ATOM 737 O O . PHE A 1 93 ? 16.647 -7.150 -58.023 1.00 92.50 93 PHE A O 1
ATOM 744 N N . ARG A 1 94 ? 18.044 -6.250 -59.531 1.00 91.38 94 ARG A N 1
ATOM 745 C CA . ARG A 1 94 ? 19.158 -7.160 -59.256 1.00 91.38 94 ARG A CA 1
ATOM 746 C C . ARG A 1 94 ? 19.997 -6.642 -58.091 1.00 91.38 94 ARG A C 1
ATOM 748 O O . ARG A 1 94 ? 20.456 -5.505 -58.114 1.00 91.38 94 ARG A O 1
ATOM 755 N N . VAL A 1 95 ? 20.257 -7.511 -57.116 1.00 90.50 95 VAL A N 1
ATOM 756 C CA . VAL A 1 95 ? 21.155 -7.242 -55.985 1.00 90.50 95 VAL A CA 1
ATOM 757 C C . VAL A 1 95 ? 22.436 -8.053 -56.154 1.00 90.50 95 VAL A C 1
ATOM 759 O O . VAL A 1 95 ? 22.390 -9.251 -56.429 1.00 90.50 95 VAL A O 1
ATOM 762 N N . VAL A 1 96 ? 23.583 -7.403 -55.974 1.00 87.69 96 VAL A N 1
ATOM 763 C CA . VAL A 1 96 ? 24.902 -8.041 -55.862 1.00 87.69 96 VAL A CA 1
ATOM 764 C C . VAL A 1 96 ? 25.553 -7.578 -54.564 1.00 87.69 96 VAL A C 1
ATOM 766 O O . VAL A 1 96 ? 25.283 -6.471 -54.102 1.00 87.69 96 VAL A O 1
ATOM 769 N N . GLY A 1 97 ? 26.378 -8.418 -53.942 1.00 86.69 97 GLY A N 1
ATOM 770 C CA . GLY A 1 97 ? 27.005 -8.049 -52.678 1.00 86.69 97 GLY A CA 1
ATOM 771 C C . GLY A 1 97 ? 28.026 -9.056 -52.173 1.00 86.69 97 GLY A C 1
ATOM 772 O O . GLY A 1 97 ? 28.095 -10.197 -52.632 1.00 86.69 97 GLY A O 1
ATOM 773 N N . VAL A 1 98 ? 28.808 -8.607 -51.195 1.00 87.19 98 VAL A N 1
ATOM 774 C CA . VAL A 1 98 ? 29.811 -9.404 -50.486 1.00 87.19 98 VAL A CA 1
ATOM 775 C C . VAL A 1 98 ? 29.248 -9.781 -49.116 1.00 87.19 98 VAL A C 1
ATOM 777 O O . VAL A 1 98 ? 28.683 -8.941 -48.420 1.00 87.19 98 VAL A O 1
ATOM 780 N N . LYS A 1 99 ? 29.391 -11.052 -48.722 1.00 85.81 99 LYS A N 1
ATOM 781 C CA . LYS A 1 99 ? 28.928 -11.555 -47.419 1.00 85.81 99 LYS A CA 1
ATOM 782 C C . LYS A 1 99 ? 30.079 -11.651 -46.425 1.00 85.81 99 LYS A C 1
ATOM 784 O O . LYS A 1 99 ? 31.165 -12.103 -46.783 1.00 85.81 99 LYS A O 1
ATOM 789 N N . VAL A 1 100 ? 29.810 -11.320 -45.166 1.00 87.25 100 VAL A N 1
ATOM 790 C CA . VAL A 1 100 ? 30.759 -11.522 -44.069 1.00 87.25 100 VAL A CA 1
ATOM 791 C C . VAL A 1 100 ? 30.040 -11.910 -42.781 1.00 87.25 100 VAL A C 1
ATOM 793 O O . VAL A 1 100 ? 28.903 -11.503 -42.544 1.00 87.25 100 VAL A O 1
ATOM 796 N N . LEU A 1 101 ? 30.687 -12.740 -41.965 1.00 86.81 101 LEU A N 1
ATOM 797 C CA . LEU A 1 101 ? 30.182 -13.116 -40.648 1.00 86.81 101 LEU A CA 1
ATOM 798 C C . LEU A 1 101 ? 30.582 -12.043 -39.636 1.00 86.81 101 LEU A C 1
ATOM 800 O O . LEU A 1 101 ? 31.766 -11.772 -39.454 1.00 86.81 101 LEU A O 1
ATOM 804 N N . ILE A 1 102 ? 29.592 -11.462 -38.962 1.00 88.50 102 ILE A N 1
ATOM 805 C CA . ILE A 1 102 ? 29.800 -10.475 -37.899 1.00 88.50 102 ILE A CA 1
ATOM 806 C C . ILE A 1 102 ? 29.557 -11.099 -36.524 1.00 88.50 102 ILE A C 1
ATOM 808 O O . ILE A 1 102 ? 28.810 -12.071 -36.378 1.00 88.50 102 ILE A O 1
ATOM 812 N N . LYS A 1 103 ? 30.187 -10.536 -35.492 1.00 85.75 103 LYS A N 1
ATOM 813 C CA . LYS A 1 103 ? 29.987 -10.978 -34.108 1.00 85.75 103 LYS A CA 1
ATOM 814 C C . LYS A 1 103 ? 28.629 -10.496 -33.587 1.00 85.75 103 LYS A C 1
ATOM 816 O O . LYS A 1 103 ? 28.046 -9.553 -34.108 1.00 85.75 103 LYS A O 1
ATOM 821 N N . LYS A 1 104 ? 28.126 -11.099 -32.504 1.00 83.50 104 LYS A N 1
ATOM 822 C CA . LYS A 1 104 ? 26.873 -10.655 -31.853 1.00 83.50 104 LYS A CA 1
ATOM 823 C C . LYS A 1 104 ? 27.014 -9.333 -31.078 1.00 83.50 104 LYS A C 1
ATOM 825 O O . LYS A 1 104 ? 26.009 -8.766 -30.661 1.00 83.50 104 LYS A O 1
ATOM 830 N N . ASN A 1 105 ? 28.239 -8.849 -30.862 1.00 90.75 105 ASN A N 1
ATOM 831 C CA . ASN A 1 105 ? 28.492 -7.612 -30.130 1.00 90.75 105 ASN A CA 1
ATOM 832 C C . ASN A 1 105 ? 28.267 -6.386 -31.028 1.00 90.75 105 ASN A C 1
ATOM 834 O O . ASN A 1 105 ? 29.039 -6.118 -31.946 1.00 90.75 105 ASN A O 1
ATOM 838 N N . ILE A 1 106 ? 27.229 -5.614 -30.710 1.00 81.19 106 ILE A N 1
ATOM 839 C CA . ILE A 1 106 ? 26.838 -4.409 -31.448 1.00 81.19 106 ILE A CA 1
ATOM 840 C C . ILE A 1 106 ? 27.946 -3.342 -31.455 1.00 81.19 106 ILE A C 1
ATOM 842 O O . ILE A 1 106 ? 28.177 -2.731 -32.494 1.00 81.19 106 ILE A O 1
ATOM 846 N N . LYS A 1 107 ? 28.668 -3.135 -30.344 1.00 83.62 107 LYS A N 1
ATOM 847 C CA . LYS A 1 107 ? 29.728 -2.111 -30.265 1.00 83.62 107 LYS A CA 1
ATOM 848 C C . LYS A 1 107 ? 30.903 -2.429 -31.186 1.00 83.62 107 LYS A C 1
ATOM 850 O O . LYS A 1 107 ? 31.395 -1.540 -31.867 1.00 83.62 107 LYS A O 1
ATOM 855 N N . GLU A 1 108 ? 31.312 -3.694 -31.237 1.00 84.88 108 GLU A N 1
ATOM 856 C CA . GLU A 1 108 ? 32.376 -4.140 -32.147 1.00 84.88 108 GLU A CA 1
ATOM 857 C C . GLU A 1 108 ? 31.944 -3.990 -33.614 1.00 84.88 108 GLU A C 1
ATOM 859 O O . GLU A 1 108 ? 32.730 -3.574 -34.464 1.00 84.88 108 GLU A O 1
ATOM 864 N N . ASN A 1 109 ? 30.670 -4.259 -33.913 1.00 88.06 109 ASN A N 1
ATOM 865 C CA . ASN A 1 109 ? 30.146 -4.129 -35.271 1.00 88.06 109 ASN A CA 1
ATOM 866 C C . ASN A 1 109 ? 30.056 -2.671 -35.744 1.00 88.06 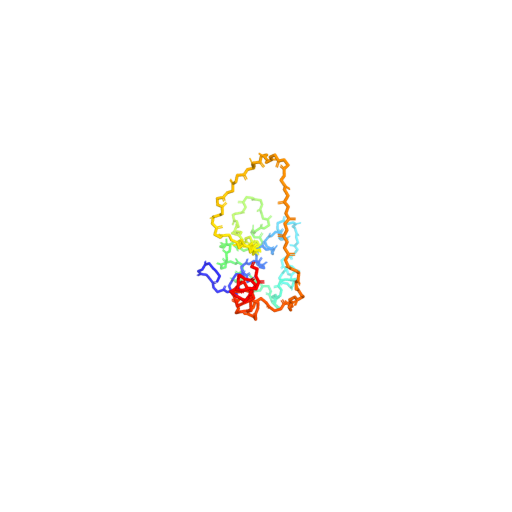109 ASN A C 1
ATOM 868 O O . ASN A 1 109 ? 30.250 -2.423 -36.933 1.00 88.06 109 ASN A O 1
ATOM 872 N N . PHE A 1 110 ? 29.812 -1.713 -34.841 1.00 87.75 110 PHE A N 1
ATOM 873 C CA . PHE A 1 110 ? 29.830 -0.284 -35.178 1.00 87.75 110 PHE A CA 1
ATOM 874 C C . PHE A 1 110 ? 31.191 0.182 -35.705 1.00 87.75 110 PHE A C 1
ATOM 876 O O . PHE A 1 110 ? 31.243 1.084 -36.536 1.00 87.75 110 PHE A O 1
ATOM 883 N N . GLU A 1 111 ? 32.281 -0.447 -35.267 1.00 88.56 111 GLU A N 1
ATOM 884 C CA . GLU A 1 111 ? 33.621 -0.156 -35.775 1.00 88.56 111 GLU A CA 1
ATOM 885 C C . GLU A 1 111 ? 33.964 -0.985 -37.024 1.00 88.56 111 GLU A C 1
ATOM 887 O O . GLU A 1 111 ? 34.596 -0.490 -37.958 1.00 88.56 111 GLU A O 1
ATOM 892 N N . TYR A 1 112 ? 33.541 -2.252 -37.056 1.00 90.25 112 TYR A N 1
ATOM 893 C CA . TYR A 1 112 ? 33.886 -3.193 -38.120 1.00 90.25 112 TYR A CA 1
ATOM 894 C C . TYR A 1 112 ? 33.163 -2.920 -39.449 1.00 90.25 112 TYR A C 1
ATOM 896 O O . TYR A 1 112 ? 33.792 -2.938 -40.506 1.00 90.25 112 TYR A O 1
ATOM 904 N N . VAL A 1 113 ? 31.850 -2.660 -39.418 1.00 91.12 113 VAL A N 1
ATOM 905 C CA . VAL A 1 113 ? 31.023 -2.557 -40.636 1.00 91.12 113 VAL A CA 1
ATOM 906 C C . VAL A 1 113 ? 31.455 -1.403 -41.557 1.00 91.12 113 VAL A C 1
ATOM 908 O O . VAL A 1 113 ? 31.580 -1.647 -42.759 1.00 91.12 113 VAL A O 1
ATOM 911 N N . PRO A 1 114 ? 31.754 -0.182 -41.062 1.00 92.38 114 PRO A N 1
ATOM 912 C CA . PRO A 1 114 ? 32.250 0.894 -41.923 1.00 92.38 114 PRO A CA 1
ATOM 913 C C . PRO A 1 114 ? 33.595 0.567 -42.586 1.00 92.38 114 PRO A C 1
ATOM 915 O O . PRO A 1 114 ? 33.794 0.871 -43.760 1.00 92.38 114 PRO A O 1
ATOM 918 N N . LYS A 1 115 ? 34.507 -0.099 -41.860 1.00 89.94 115 LYS A N 1
ATOM 919 C CA . LYS A 1 115 ? 35.813 -0.527 -42.393 1.00 89.94 115 LYS A CA 1
ATOM 920 C C . LYS A 1 115 ? 35.645 -1.563 -43.503 1.00 89.94 115 LYS A C 1
ATOM 922 O O . LYS A 1 115 ? 36.240 -1.421 -44.566 1.00 89.94 115 LYS A O 1
ATOM 927 N N . PHE A 1 116 ? 34.782 -2.554 -43.284 1.00 90.81 116 PHE A N 1
ATOM 928 C CA . PHE A 1 116 ? 34.437 -3.552 -44.294 1.00 90.81 116 PHE A CA 1
ATOM 929 C C . PHE A 1 116 ? 33.874 -2.910 -45.574 1.00 90.81 116 PHE A C 1
ATOM 931 O O . PHE A 1 116 ? 34.271 -3.289 -46.677 1.00 90.81 116 PHE A O 1
ATOM 938 N N . TRP A 1 117 ? 33.006 -1.901 -45.445 1.00 88.56 117 TRP A N 1
ATOM 939 C CA . TRP A 1 117 ? 32.500 -1.143 -46.595 1.00 88.56 117 TRP A CA 1
ATOM 940 C C . TRP A 1 117 ? 33.624 -0.437 -47.366 1.00 88.56 117 TRP A C 1
ATOM 942 O O . TRP A 1 117 ? 33.735 -0.607 -48.576 1.00 88.56 117 TRP A O 1
ATOM 952 N N . ALA A 1 118 ? 34.515 0.271 -46.667 1.00 89.25 118 ALA A N 1
ATOM 953 C CA . ALA A 1 118 ? 35.632 0.979 -47.298 1.00 89.25 118 ALA A CA 1
ATOM 954 C C . ALA A 1 118 ? 36.646 0.040 -47.985 1.00 89.25 118 ALA A C 1
ATOM 956 O O . ALA A 1 118 ? 37.279 0.409 -48.972 1.00 89.25 118 ALA A O 1
ATOM 957 N N . GLU A 1 119 ? 36.840 -1.174 -47.463 1.00 87.44 119 GLU A N 1
ATOM 958 C CA . GLU A 1 119 ? 37.712 -2.180 -48.079 1.00 87.44 119 GLU A CA 1
ATOM 959 C C . GLU A 1 119 ? 37.080 -2.840 -49.305 1.00 87.44 119 GLU A C 1
ATOM 961 O O . GLU A 1 119 ? 37.777 -3.114 -50.282 1.00 87.44 119 GLU A O 1
ATOM 966 N N . THR A 1 120 ? 35.777 -3.119 -49.252 1.00 87.25 120 THR A N 1
ATOM 967 C CA . THR A 1 120 ? 35.053 -3.759 -50.359 1.00 87.25 120 THR A CA 1
ATOM 968 C C . THR A 1 120 ? 34.862 -2.814 -51.538 1.00 87.25 120 THR A C 1
ATOM 970 O O . THR A 1 120 ? 35.019 -3.254 -52.671 1.00 87.25 120 THR A O 1
ATOM 973 N N . GLU A 1 121 ? 34.643 -1.523 -51.284 1.00 82.81 121 GLU A N 1
ATOM 974 C CA . GLU A 1 121 ? 34.602 -0.482 -52.318 1.00 82.81 121 GLU A CA 1
ATOM 975 C C . GLU A 1 121 ? 35.917 -0.385 -53.102 1.00 82.81 121 GLU A C 1
ATOM 977 O O . GLU A 1 121 ? 35.904 -0.222 -54.312 1.00 82.81 121 GLU A O 1
ATOM 982 N N . LYS A 1 122 ? 37.068 -0.554 -52.440 1.00 79.19 122 LYS A N 1
ATOM 983 C CA . LYS A 1 122 ? 38.387 -0.507 -53.098 1.00 79.19 122 LYS A CA 1
ATOM 984 C C . LYS A 1 122 ? 38.728 -1.754 -53.918 1.00 79.19 122 LYS A C 1
ATOM 986 O O . LYS A 1 122 ? 39.732 -1.748 -54.627 1.00 79.19 122 LYS A O 1
ATOM 991 N N . ARG A 1 123 ? 37.986 -2.849 -53.736 1.00 70.62 123 ARG A N 1
ATOM 992 C CA . ARG A 1 123 ? 38.246 -4.155 -54.369 1.00 70.62 123 ARG A CA 1
ATOM 993 C C . ARG A 1 123 ? 37.274 -4.483 -55.505 1.00 70.62 123 ARG A C 1
ATOM 995 O O . ARG A 1 123 ? 37.514 -5.472 -56.196 1.00 70.62 123 ARG A O 1
ATOM 1002 N N . GLY A 1 124 ? 36.188 -3.721 -55.642 1.00 59.19 124 GLY A N 1
ATOM 1003 C CA . GLY A 1 124 ? 35.252 -3.777 -56.770 1.00 59.19 124 GLY A CA 1
ATOM 1004 C C . GLY A 1 124 ? 35.599 -2.738 -57.821 1.00 59.19 124 GLY A C 1
ATOM 1005 O O . GLY A 1 124 ? 35.277 -3.007 -58.996 1.00 59.19 124 GLY A O 1
#

Organism: Clostridium perfringens (NCBI:txid1502)

pLDDT: mean 89.19, std 9.97, range [56.81, 98.19]

InterPro domains:
  IPR009057 Homedomain-like superfamily [SSF46689] (13-65)
  IPR011256 Regulatory factor, effector binding domain superfamily [G3DSA:3.20.80.10] (83-124)
  IPR018060 AraC-like, DNA binding HTH domain [PF12833] (3-60)
  IPR018060 AraC-like, DNA binding HTH domain [PS01124] (1-61)
  IPR018060 AraC-like, DNA binding HTH domain [SM00342] (1-59)
  IPR018062 HTH domain AraC-type, conserved site [PS00041] (14-55)
  IPR020449 Transcription regulator HTH, AraC- type, HTH domain [PR00032] (28-43)
  IPR020449 Transcription regulator HTH, AraC- type, HTH domain [PR00032] (43-59)
  IPR050959 Multiple antibiotic resistance protein MarA-like [PTHR47504] (1-120)